Protein AF-A0A2E7MDM5-F1 (afdb_monomer)

Foldseek 3Di:
DDDDDPVVVVLVVVLVVVLVVQLVVQNDPVGSLVNLCVVVVVVDQSLVSLVVVLVVLVVQVVVCVVPVDDDDDDNVVSVSSNVNSNVVSVVSVVVVVVVCVVDPPPVPDDPPDDD

Radius of gyration: 17.39 Å; Cα contacts (8 Å, |Δi|>4): 75; chains: 1; bounding box: 38×51×46 Å

Nearest PDB structures (foldseek):
  9cpc-assembly1_3G  TM=5.219E-01  e=8.152E+00  Sus scrofa
  5zgh-assembly1_L  TM=3.049E-01  e=4.339E+00  Cyanidioschyzon merolae strain 10D

Solvent-accessible surface area (backbone atoms only — not comparable to full-atom values): 6694 Å² total; per-residue (Å²): 132,92,73,80,58,68,65,59,57,50,49,55,51,52,38,51,56,50,48,55,52,49,30,71,76,49,27,47,103,86,38,58,57,46,65,38,42,57,31,43,83,73,76,35,57,34,34,56,35,27,54,55,58,36,46,58,38,50,52,50,52,53,46,28,77,73,68,78,54,75,94,84,69,55,72,67,56,37,53,45,49,42,53,41,35,52,51,50,20,52,54,44,42,54,53,47,51,59,45,52,78,72,42,84,78,81,83,76,82,85,79,73,74,86,128

Secondary structure (DSSP, 8-state):
--PPPHHHHHHHHHHHHHHHHHHHHH--SS-TTHHHHTTGGGT--HHHHHHHHHHHHHHHHHHHHHHS--SSS-HHHHHHHHHHHHHHHHHHHHHHHHHHTTS--TTSSS-----

Mean predicted aligned error: 8.16 Å

pLDDT: mean 82.55, std 17.26, range [38.34, 97.19]

Sequence (115 aa):
MKTGSEEFHAELRKLGELHDKKQQDYGTDMDPFANVRASEDFGIPAWMGCLIRMNDKVQRLKTFCKTGELSNEGVEDSFRDLAVYAVIALCLFKENDKAVLRAPAVWENDHALGR

Structure (mmCIF, N/CA/C/O backbone):
data_AF-A0A2E7MDM5-F1
#
_entry.id   AF-A0A2E7MDM5-F1
#
loop_
_atom_site.group_PDB
_atom_site.id
_atom_site.type_symbol
_atom_site.label_atom_id
_atom_site.label_alt_id
_atom_site.label_comp_id
_atom_site.label_asym_id
_atom_site.label_entity_id
_atom_site.label_seq_id
_atom_site.pdbx_PDB_ins_code
_atom_site.Cartn_x
_atom_site.Cartn_y
_atom_site.Cartn_z
_atom_site.occupancy
_atom_site.B_iso_or_equiv
_atom_site.auth_seq_id
_atom_site.auth_comp_id
_atom_site.auth_asym_id
_atom_site.auth_atom_id
_atom_site.pdbx_PDB_model_num
ATOM 1 N N . MET A 1 1 ? -7.392 32.668 2.326 1.00 57.19 1 MET A N 1
ATOM 2 C CA . MET A 1 1 ? -7.029 31.497 1.497 1.00 57.19 1 MET A CA 1
ATOM 3 C C . MET A 1 1 ? -7.452 30.256 2.268 1.00 57.19 1 MET A C 1
ATOM 5 O O . MET A 1 1 ? -7.135 30.198 3.446 1.00 57.19 1 MET A O 1
ATOM 9 N N . LYS A 1 2 ? -8.229 29.333 1.688 1.00 61.56 2 LYS A N 1
ATOM 10 C CA . LYS A 1 2 ? -8.550 28.068 2.372 1.00 61.56 2 LYS A CA 1
ATOM 11 C C . LYS A 1 2 ? -7.351 27.135 2.199 1.00 61.56 2 LYS A C 1
ATOM 13 O O . LYS A 1 2 ? -7.062 26.743 1.074 1.00 61.56 2 LYS A O 1
ATOM 18 N N . THR A 1 3 ? -6.620 26.866 3.272 1.00 77.94 3 THR A N 1
ATOM 19 C CA . THR A 1 3 ? -5.531 25.880 3.300 1.00 77.94 3 THR A CA 1
ATOM 20 C C . THR A 1 3 ? -6.085 24.504 3.673 1.00 77.94 3 THR A C 1
ATOM 22 O O . THR A 1 3 ? -7.175 24.409 4.240 1.00 77.94 3 THR A O 1
ATOM 25 N N . GLY A 1 4 ? -5.371 23.437 3.303 1.00 80.38 4 GLY A N 1
ATOM 26 C CA . GLY A 1 4 ? -5.728 22.066 3.680 1.00 80.38 4 GLY A CA 1
ATOM 27 C C . GLY A 1 4 ? -5.634 21.825 5.192 1.00 80.38 4 GLY A C 1
ATOM 28 O O . GLY A 1 4 ? -5.110 22.660 5.928 1.00 80.38 4 GLY A O 1
ATOM 29 N N . SER A 1 5 ? -6.149 20.680 5.651 1.00 91.00 5 SER A N 1
ATOM 30 C CA . SER A 1 5 ? -6.063 20.267 7.059 1.00 91.00 5 SER A CA 1
ATOM 31 C C . SER A 1 5 ? -4.605 20.036 7.475 1.00 91.00 5 SER A C 1
ATOM 33 O O . SER A 1 5 ? -3.875 19.301 6.807 1.00 91.00 5 SER A O 1
ATOM 35 N N . GLU A 1 6 ? -4.186 20.627 8.597 1.00 92.19 6 GLU A N 1
ATOM 36 C CA . GLU A 1 6 ? -2.850 20.408 9.171 1.00 92.19 6 GLU A CA 1
ATOM 37 C C . GLU A 1 6 ? -2.607 18.934 9.504 1.00 92.19 6 GLU A C 1
ATOM 39 O O . GLU A 1 6 ? -1.523 18.411 9.244 1.00 92.19 6 GLU A O 1
ATOM 44 N N . GLU A 1 7 ? -3.635 18.251 10.007 1.00 91.12 7 GLU A N 1
ATOM 45 C CA . GLU A 1 7 ? -3.598 16.822 10.310 1.00 91.12 7 GLU A CA 1
ATOM 46 C C . GLU A 1 7 ? -3.397 15.991 9.042 1.00 91.12 7 GLU A C 1
ATOM 48 O O . GLU A 1 7 ? -2.546 15.106 9.012 1.00 91.12 7 GLU A O 1
ATOM 53 N N . PHE A 1 8 ? -4.087 16.333 7.950 1.00 93.06 8 PHE A N 1
ATOM 54 C CA . PHE A 1 8 ? -3.886 15.660 6.666 1.00 93.06 8 PHE A CA 1
ATOM 55 C C . PHE A 1 8 ? -2.439 15.806 6.180 1.00 93.06 8 PHE A C 1
ATOM 57 O O . PHE A 1 8 ? -1.810 14.833 5.768 1.00 93.06 8 PHE A O 1
ATOM 64 N N . HIS A 1 9 ? -1.871 17.010 6.271 1.00 93.06 9 HIS A N 1
ATOM 65 C CA . HIS A 1 9 ? -0.471 17.233 5.915 1.00 93.06 9 HIS A CA 1
ATOM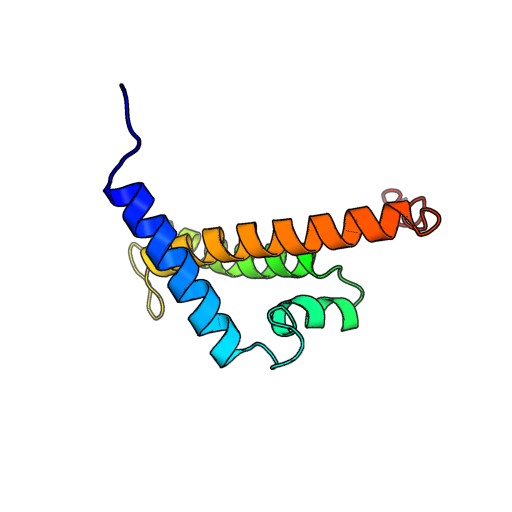 66 C C . HIS A 1 9 ? 0.506 16.516 6.858 1.00 93.06 9 HIS A C 1
ATOM 68 O O . HIS A 1 9 ? 1.582 16.112 6.417 1.00 93.06 9 HIS A O 1
ATOM 74 N N . ALA A 1 10 ? 0.156 16.348 8.135 1.00 93.31 10 ALA A N 1
ATOM 75 C CA . ALA A 1 10 ? 0.925 15.531 9.067 1.00 93.31 10 ALA A CA 1
ATOM 76 C C . ALA A 1 10 ? 0.893 14.050 8.678 1.00 93.31 10 ALA A C 1
ATOM 78 O O . ALA A 1 10 ? 1.945 13.415 8.663 1.00 93.31 10 ALA A O 1
ATOM 79 N N . GLU A 1 11 ? -0.265 13.521 8.283 1.00 95.50 11 GLU A N 1
ATOM 80 C CA . GLU A 1 11 ? -0.369 12.155 7.771 1.00 95.50 11 GLU A 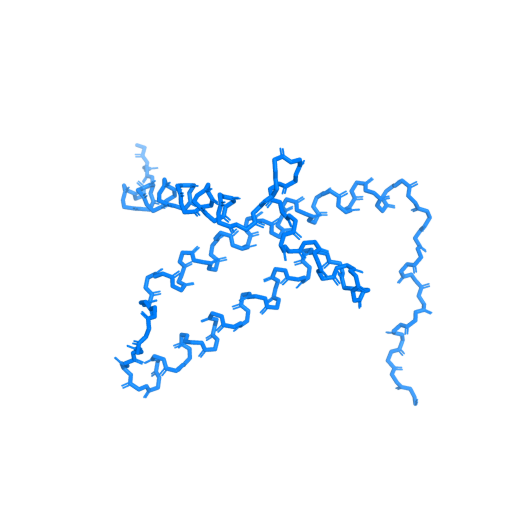CA 1
ATOM 81 C C . GLU A 1 11 ? 0.465 11.965 6.505 1.00 95.50 11 GLU A C 1
ATOM 83 O O . GLU A 1 11 ? 1.222 11.006 6.438 1.00 95.50 11 GLU A O 1
ATOM 88 N N . LEU A 1 12 ? 0.455 12.906 5.553 1.00 93.69 12 LEU A N 1
ATOM 89 C CA . LEU A 1 12 ? 1.319 12.813 4.366 1.00 93.69 12 LEU A CA 1
ATOM 90 C C . LEU A 1 12 ? 2.811 12.674 4.712 1.00 93.69 12 LEU A C 1
ATOM 92 O O . LEU A 1 12 ? 3.517 11.923 4.042 1.00 93.69 12 LEU A O 1
ATOM 96 N N . ARG A 1 13 ? 3.294 13.362 5.758 1.00 94.50 13 ARG A N 1
ATOM 97 C CA . ARG A 1 13 ? 4.681 13.204 6.233 1.00 94.50 13 ARG A CA 1
ATOM 98 C C . ARG A 1 13 ? 4.922 11.803 6.790 1.00 94.50 13 ARG A C 1
ATOM 100 O O . ARG A 1 13 ? 5.874 11.150 6.375 1.00 94.50 13 ARG A O 1
ATOM 107 N N . LYS A 1 14 ? 4.010 11.311 7.635 1.00 94.69 14 LYS A N 1
ATOM 108 C CA . LYS A 1 14 ? 4.069 9.943 8.176 1.00 94.69 14 LYS A CA 1
ATOM 109 C C . LYS A 1 14 ? 4.045 8.883 7.072 1.00 94.69 14 LYS A C 1
ATOM 111 O O . LYS A 1 14 ? 4.709 7.863 7.203 1.00 94.69 14 LYS A O 1
ATOM 116 N N . LEU A 1 15 ? 3.301 9.104 5.983 1.00 95.44 15 LEU A N 1
ATOM 117 C CA . LEU A 1 15 ? 3.280 8.186 4.839 1.00 95.44 15 LEU A CA 1
ATOM 118 C C . LEU A 1 15 ? 4.648 8.096 4.152 1.00 95.44 15 LEU A C 1
ATOM 120 O O . LEU A 1 15 ? 5.056 6.999 3.780 1.00 95.44 15 LEU A O 1
ATOM 124 N N . GLY A 1 16 ? 5.354 9.222 4.001 1.00 91.69 16 GLY A N 1
ATOM 125 C CA . GLY A 1 16 ? 6.718 9.241 3.464 1.00 91.69 16 GLY A CA 1
ATOM 126 C C . GLY A 1 16 ? 7.695 8.477 4.358 1.00 91.69 16 GLY A C 1
ATOM 127 O O . GLY A 1 16 ? 8.363 7.560 3.896 1.00 91.69 16 GLY A O 1
ATOM 128 N N . GLU A 1 17 ? 7.690 8.769 5.658 1.00 92.94 17 GLU A N 1
ATOM 129 C CA . GLU A 1 17 ? 8.529 8.068 6.643 1.00 92.94 17 GLU A CA 1
ATOM 130 C C . GLU A 1 17 ? 8.236 6.557 6.684 1.00 92.94 17 GLU A C 1
ATOM 132 O O . GLU A 1 17 ? 9.147 5.730 6.755 1.00 92.94 17 GLU A O 1
ATOM 137 N N . LEU A 1 18 ? 6.955 6.176 6.611 1.00 91.75 18 LEU A N 1
ATOM 138 C CA . LEU A 1 18 ? 6.539 4.776 6.557 1.00 91.75 18 LEU A CA 1
ATOM 139 C C . LEU A 1 18 ? 7.019 4.095 5.273 1.00 91.75 18 LEU A C 1
ATOM 141 O O . LEU A 1 18 ? 7.438 2.938 5.322 1.00 91.75 18 LEU A O 1
ATOM 145 N N . HIS A 1 19 ? 6.948 4.786 4.135 1.00 90.50 19 HIS A N 1
ATOM 146 C CA . HIS A 1 19 ? 7.479 4.277 2.878 1.00 90.50 19 HIS A CA 1
ATOM 147 C C . HIS A 1 19 ? 8.975 3.974 3.009 1.00 90.50 19 HIS A C 1
ATOM 149 O O . HIS A 1 19 ? 9.361 2.827 2.770 1.00 90.50 19 HIS A O 1
ATOM 155 N N . ASP A 1 20 ? 9.769 4.940 3.478 1.00 87.81 20 ASP A N 1
ATOM 156 C CA . ASP A 1 20 ? 11.219 4.808 3.663 1.00 87.81 20 ASP A CA 1
ATOM 157 C C . ASP A 1 20 ? 11.563 3.637 4.588 1.00 87.81 20 ASP A C 1
ATOM 159 O O . ASP A 1 20 ? 12.382 2.784 4.242 1.00 87.81 20 ASP A O 1
ATOM 163 N N . LYS A 1 21 ? 10.871 3.526 5.729 1.00 86.69 21 LYS A N 1
ATOM 164 C CA . LYS A 1 21 ? 11.038 2.402 6.659 1.00 86.69 21 LYS A CA 1
ATOM 165 C C . LYS A 1 21 ? 10.774 1.059 5.976 1.00 86.69 21 LYS A C 1
ATOM 167 O O . LYS A 1 21 ? 11.569 0.135 6.099 1.00 86.69 21 LYS A O 1
ATOM 172 N N . LYS A 1 22 ? 9.689 0.946 5.204 1.00 80.69 22 LYS A N 1
ATOM 173 C CA . LYS A 1 22 ? 9.391 -0.291 4.466 1.00 80.69 22 LYS A CA 1
ATOM 174 C C . LYS A 1 22 ? 10.426 -0.601 3.389 1.00 80.69 22 LYS A C 1
ATOM 176 O O . LYS A 1 22 ? 10.616 -1.774 3.083 1.00 80.69 22 LYS A O 1
ATOM 181 N N . GLN A 1 23 ? 11.069 0.411 2.804 1.00 80.38 23 GLN A N 1
ATOM 182 C CA . GLN A 1 23 ? 12.144 0.173 1.838 1.00 80.38 23 GLN A CA 1
ATOM 183 C C . GLN A 1 23 ? 13.406 -0.346 2.535 1.00 80.38 23 GLN A C 1
ATOM 185 O O . GLN A 1 23 ? 14.112 -1.158 1.955 1.00 80.38 23 GLN A O 1
ATOM 190 N N . GLN A 1 24 ? 13.667 0.045 3.783 1.00 74.75 24 GLN A N 1
ATOM 191 C CA . GLN A 1 24 ? 14.764 -0.532 4.570 1.00 74.75 24 GLN A CA 1
ATOM 192 C C . GLN A 1 24 ? 14.501 -1.998 4.935 1.00 74.75 24 GLN A C 1
ATOM 194 O O . GLN A 1 24 ? 15.420 -2.810 4.910 1.00 74.75 24 GLN A O 1
ATOM 199 N N . ASP A 1 25 ? 13.247 -2.341 5.245 1.00 72.75 25 ASP A N 1
ATOM 200 C CA . ASP A 1 25 ? 12.873 -3.704 5.641 1.00 72.75 25 ASP A CA 1
ATOM 201 C C . ASP A 1 25 ? 12.800 -4.680 4.448 1.00 72.75 25 ASP A C 1
ATOM 203 O O . ASP A 1 25 ? 13.065 -5.872 4.606 1.00 72.75 25 ASP A O 1
ATOM 207 N N . TYR A 1 26 ? 12.396 -4.200 3.263 1.00 68.12 26 TYR A N 1
ATOM 208 C CA . TYR A 1 26 ? 12.030 -5.060 2.124 1.00 68.12 26 TYR A CA 1
ATOM 209 C C . TYR A 1 26 ? 12.594 -4.632 0.763 1.00 68.12 26 TYR A C 1
ATOM 211 O O . TYR A 1 26 ? 12.434 -5.367 -0.214 1.00 68.12 26 TYR A O 1
ATOM 219 N N . GLY A 1 27 ? 13.170 -3.438 0.661 1.00 62.44 27 GLY A N 1
ATOM 220 C CA . GLY A 1 27 ? 13.817 -2.959 -0.553 1.00 62.44 27 GLY A CA 1
ATOM 221 C C . GLY A 1 27 ? 15.223 -3.533 -0.693 1.00 62.44 27 GLY A C 1
ATOM 222 O O . GLY A 1 27 ? 15.771 -4.159 0.213 1.00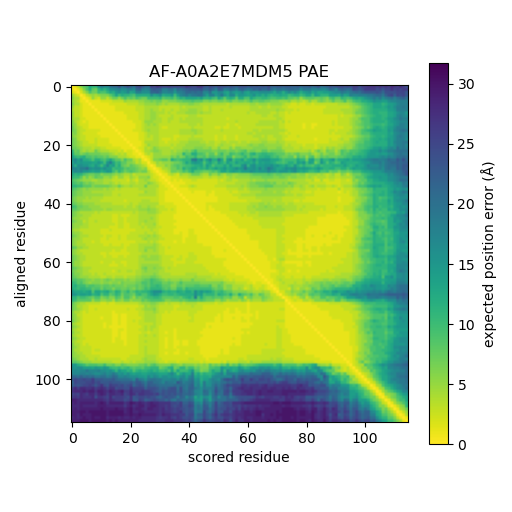 62.44 27 GLY A O 1
ATOM 223 N N . THR A 1 28 ? 15.815 -3.311 -1.858 1.00 71.19 28 THR A N 1
ATOM 224 C CA . THR A 1 28 ? 17.250 -3.524 -2.069 1.00 71.19 28 THR A CA 1
ATOM 225 C C . THR A 1 28 ? 17.909 -2.172 -2.306 1.00 71.19 28 THR A C 1
ATOM 227 O O . THR A 1 28 ? 17.237 -1.239 -2.745 1.00 71.19 28 THR A O 1
ATOM 230 N N . ASP A 1 29 ? 19.224 -2.069 -2.101 1.00 71.06 29 ASP A N 1
ATOM 231 C CA . ASP A 1 29 ? 19.978 -0.830 -2.371 1.00 71.06 29 ASP A CA 1
ATOM 232 C C . ASP A 1 29 ? 19.813 -0.320 -3.819 1.00 71.06 29 ASP A C 1
ATOM 234 O O . ASP A 1 29 ? 20.063 0.848 -4.109 1.00 71.06 29 ASP A O 1
ATOM 238 N N . MET A 1 30 ? 19.391 -1.200 -4.734 1.00 75.50 30 MET A N 1
ATOM 239 C CA . MET A 1 30 ? 19.244 -0.930 -6.165 1.00 75.50 30 MET A CA 1
ATOM 240 C C . MET A 1 30 ? 17.798 -0.667 -6.600 1.00 75.50 30 MET A C 1
ATOM 242 O O . MET A 1 30 ? 17.585 0.069 -7.563 1.00 75.50 30 MET A O 1
ATOM 246 N N . ASP A 1 31 ? 16.816 -1.268 -5.927 1.00 81.81 31 ASP A N 1
ATOM 247 C CA . ASP A 1 31 ? 15.395 -1.095 -6.232 1.00 81.81 31 ASP A CA 1
ATOM 248 C C . ASP A 1 31 ? 14.571 -1.015 -4.938 1.00 81.81 31 ASP A C 1
ATOM 250 O O . ASP A 1 31 ? 14.426 -2.034 -4.243 1.00 81.81 31 ASP A O 1
ATOM 254 N N . PRO A 1 32 ? 13.999 0.163 -4.618 1.00 84.00 32 PRO A N 1
ATOM 255 C CA . PRO A 1 32 ? 13.124 0.306 -3.462 1.00 84.00 32 PRO A CA 1
ATOM 256 C C . PRO A 1 32 ? 11.891 -0.611 -3.584 1.00 84.00 32 PRO A C 1
ATOM 258 O O . PRO A 1 32 ? 11.491 -1.251 -2.613 1.00 84.00 32 PRO A O 1
ATOM 261 N N . PHE A 1 33 ? 11.346 -0.804 -4.788 1.00 89.44 33 PHE A N 1
ATOM 262 C CA . PHE A 1 33 ? 10.102 -1.548 -5.009 1.00 89.44 33 PHE A CA 1
ATOM 263 C C . PHE A 1 33 ? 10.287 -3.057 -5.224 1.00 89.44 33 PHE A C 1
ATOM 265 O O . PHE A 1 33 ? 9.326 -3.731 -5.614 1.00 89.44 33 PHE A O 1
ATOM 272 N N . ALA A 1 34 ? 11.478 -3.606 -4.958 1.00 86.31 34 ALA A N 1
ATOM 273 C CA . ALA A 1 34 ? 11.823 -5.006 -5.230 1.00 86.31 34 ALA A CA 1
ATOM 274 C C . ALA A 1 34 ? 10.786 -6.005 -4.678 1.00 86.31 34 ALA A C 1
ATOM 276 O O . ALA A 1 34 ? 10.380 -6.947 -5.356 1.00 86.31 34 ALA A O 1
ATOM 277 N N . ASN A 1 35 ? 10.282 -5.760 -3.467 1.00 83.44 35 ASN A N 1
ATOM 278 C CA . ASN A 1 35 ? 9.277 -6.601 -2.817 1.00 83.44 35 ASN A CA 1
ATOM 279 C C . ASN A 1 35 ? 7.924 -6.654 -3.541 1.00 83.44 35 ASN A C 1
ATOM 281 O O . ASN A 1 35 ? 7.219 -7.659 -3.456 1.00 83.44 35 ASN A O 1
ATOM 285 N N . VAL A 1 36 ? 7.533 -5.580 -4.224 1.00 89.38 36 VAL A N 1
ATOM 286 C CA . VAL A 1 36 ? 6.310 -5.548 -5.029 1.00 89.38 36 VAL A CA 1
ATOM 287 C C . VAL A 1 36 ? 6.590 -6.097 -6.429 1.00 89.38 36 VAL A C 1
ATOM 289 O O . VAL A 1 36 ? 5.765 -6.842 -6.966 1.00 89.38 36 VAL A O 1
ATOM 292 N N . ARG A 1 37 ? 7.765 -5.802 -7.002 1.00 91.38 37 ARG A N 1
ATOM 293 C CA . ARG A 1 37 ? 8.187 -6.356 -8.297 1.00 91.38 37 ARG A CA 1
ATOM 294 C C . ARG A 1 37 ? 8.347 -7.864 -8.300 1.00 91.38 37 ARG A C 1
ATOM 296 O O . ARG A 1 37 ? 8.150 -8.459 -9.343 1.00 91.38 37 ARG A O 1
ATOM 303 N N . ALA A 1 38 ? 8.556 -8.496 -7.149 1.00 90.38 38 ALA A N 1
ATOM 304 C CA . ALA A 1 38 ? 8.520 -9.955 -7.029 1.00 90.38 38 ALA A CA 1
ATOM 305 C C . ALA A 1 38 ? 7.211 -10.593 -7.553 1.00 90.38 38 ALA A C 1
ATOM 307 O O . ALA A 1 38 ? 7.174 -11.782 -7.844 1.00 90.38 38 ALA A O 1
ATOM 308 N N . SER A 1 39 ? 6.117 -9.830 -7.695 1.00 91.12 39 SER A N 1
ATOM 309 C CA . SER A 1 39 ? 4.909 -10.321 -8.379 1.00 91.12 39 SER A CA 1
ATOM 310 C C . SER A 1 39 ? 5.106 -10.572 -9.885 1.00 91.12 39 SER A C 1
ATOM 312 O O . SER A 1 39 ? 4.415 -11.419 -10.453 1.00 91.12 39 SER A O 1
ATOM 314 N N . GLU A 1 40 ? 6.086 -9.921 -10.514 1.00 91.56 40 GLU A N 1
ATOM 315 C CA . GLU A 1 40 ? 6.433 -10.092 -11.930 1.00 91.56 40 GLU A CA 1
ATOM 316 C C . GLU A 1 40 ? 7.029 -11.478 -12.203 1.00 91.56 40 GLU A C 1
ATOM 318 O O . GLU A 1 40 ? 6.779 -12.037 -13.270 1.00 91.56 40 GLU A O 1
ATOM 323 N N . ASP A 1 41 ? 7.684 -12.095 -11.211 1.00 91.06 41 ASP A N 1
ATOM 324 C CA . ASP A 1 41 ? 8.140 -13.494 -11.277 1.00 91.06 41 ASP A CA 1
ATOM 325 C C . ASP A 1 41 ? 6.969 -14.477 -11.472 1.00 91.06 41 ASP A C 1
ATOM 327 O O . ASP A 1 41 ? 7.147 -15.586 -11.977 1.00 91.06 41 ASP A O 1
ATOM 331 N N . PHE A 1 42 ? 5.751 -14.061 -11.107 1.00 89.50 42 PHE A N 1
ATOM 332 C CA . PHE A 1 42 ? 4.504 -14.804 -11.304 1.00 89.50 42 PHE A CA 1
ATOM 333 C C . PHE A 1 42 ? 3.699 -14.319 -12.522 1.00 89.50 42 PHE A C 1
ATOM 335 O O . PHE A 1 42 ? 2.535 -14.690 -12.675 1.00 89.50 42 PHE A O 1
ATOM 342 N N . GLY A 1 43 ? 4.280 -13.476 -13.380 1.00 87.38 43 GLY A N 1
ATOM 343 C CA . GLY A 1 43 ? 3.601 -12.896 -14.543 1.00 87.38 43 GLY A CA 1
ATOM 344 C C . GLY A 1 43 ? 2.572 -11.816 -14.197 1.00 87.38 43 GLY A C 1
ATOM 345 O O . GLY A 1 43 ? 1.751 -11.458 -15.039 1.00 87.38 43 GLY A O 1
ATOM 346 N N . ILE A 1 44 ? 2.591 -11.293 -12.968 1.00 87.94 44 ILE A N 1
ATOM 347 C CA . ILE A 1 44 ? 1.687 -10.233 -12.517 1.00 87.94 44 ILE A CA 1
ATOM 348 C C . ILE A 1 44 ? 2.457 -8.908 -12.534 1.00 87.94 44 ILE A C 1
ATOM 350 O O . ILE A 1 44 ? 3.455 -8.788 -11.829 1.00 87.94 44 ILE A O 1
ATOM 354 N N . PRO A 1 45 ? 2.012 -7.881 -13.279 1.00 91.12 45 PRO A N 1
ATOM 355 C CA . PRO A 1 45 ? 2.682 -6.584 -13.276 1.00 91.12 45 PRO A CA 1
ATOM 356 C C . PRO A 1 45 ? 2.787 -5.990 -11.867 1.00 91.12 45 PRO A C 1
ATOM 358 O O . PRO A 1 45 ? 1.805 -5.996 -11.119 1.00 91.12 45 PRO A O 1
ATOM 361 N N . ALA A 1 46 ? 3.935 -5.403 -11.517 1.00 92.94 46 ALA A N 1
ATOM 362 C CA . ALA A 1 46 ? 4.209 -4.963 -10.146 1.00 92.94 46 ALA A CA 1
ATOM 363 C C . ALA A 1 46 ? 3.148 -4.009 -9.567 1.00 92.94 46 ALA A C 1
ATOM 365 O O . ALA A 1 46 ? 2.760 -4.125 -8.404 1.00 92.94 46 ALA A O 1
ATOM 366 N N . TRP A 1 47 ? 2.604 -3.093 -10.375 1.00 93.50 47 TRP A N 1
ATOM 367 C CA . TRP A 1 47 ? 1.534 -2.195 -9.923 1.00 93.50 47 TRP A CA 1
ATOM 368 C C . TRP A 1 47 ? 0.246 -2.951 -9.541 1.00 93.50 47 TRP A C 1
ATOM 370 O O . TRP A 1 47 ? -0.453 -2.534 -8.619 1.00 93.50 47 TRP A O 1
ATOM 380 N N . MET A 1 48 ? -0.057 -4.084 -10.191 1.00 92.69 48 MET A N 1
ATOM 381 C CA . MET A 1 48 ? -1.147 -4.978 -9.778 1.00 92.69 48 MET A CA 1
ATOM 382 C C . MET A 1 48 ? -0.777 -5.746 -8.507 1.00 92.69 48 MET A C 1
ATOM 384 O O . MET A 1 48 ? -1.635 -5.949 -7.648 1.00 92.69 48 MET A O 1
ATOM 388 N N . GLY A 1 49 ? 0.499 -6.102 -8.334 1.00 93.69 49 GLY A N 1
ATOM 389 C CA . GLY A 1 49 ? 1.034 -6.625 -7.075 1.00 93.69 49 GLY A CA 1
ATOM 390 C C . GLY A 1 49 ? 0.720 -5.716 -5.879 1.00 93.69 49 GLY A C 1
ATOM 391 O O . GLY A 1 49 ? 0.301 -6.204 -4.825 1.00 93.69 49 GLY A O 1
ATOM 392 N N . CYS A 1 50 ? 0.802 -4.388 -6.046 1.00 95.25 50 CYS A N 1
ATOM 393 C CA . CYS A 1 50 ? 0.333 -3.440 -5.026 1.00 95.25 50 CYS A CA 1
ATOM 394 C C . CYS A 1 50 ? -1.158 -3.605 -4.714 1.00 95.25 50 CYS A C 1
ATOM 396 O O . CYS A 1 50 ? -1.531 -3.593 -3.544 1.00 95.25 50 CYS A O 1
ATOM 398 N N . LEU A 1 51 ? -2.018 -3.775 -5.722 1.00 95.12 51 LEU A N 1
ATOM 399 C CA . LEU A 1 51 ? -3.465 -3.917 -5.512 1.00 95.12 51 LEU A CA 1
ATOM 400 C C . LEU A 1 51 ? -3.812 -5.182 -4.719 1.00 95.12 51 LEU A C 1
ATOM 402 O O . LEU A 1 51 ? -4.693 -5.149 -3.858 1.00 95.12 51 LEU A O 1
ATOM 406 N N . ILE A 1 52 ? -3.086 -6.275 -4.954 1.00 94.56 52 ILE A N 1
ATOM 407 C CA . ILE A 1 52 ? -3.223 -7.511 -4.173 1.00 94.56 52 ILE A CA 1
ATOM 408 C C . ILE A 1 52 ? -2.869 -7.240 -2.705 1.00 94.56 52 ILE A C 1
ATOM 410 O O . ILE A 1 52 ? -3.659 -7.542 -1.810 1.00 94.56 52 ILE A O 1
ATOM 414 N N . ARG A 1 53 ? -1.732 -6.580 -2.452 1.00 93.75 53 ARG A N 1
ATOM 415 C CA . ARG A 1 53 ? -1.293 -6.199 -1.096 1.00 93.75 53 ARG A CA 1
ATOM 416 C C . ARG A 1 53 ? -2.297 -5.270 -0.411 1.00 93.75 53 ARG A C 1
ATOM 418 O O . ARG A 1 53 ? -2.555 -5.412 0.781 1.00 93.75 53 ARG A O 1
ATOM 425 N N . MET A 1 54 ? -2.886 -4.335 -1.155 1.00 96.31 54 MET A N 1
ATOM 426 C CA . MET A 1 54 ? -3.941 -3.453 -0.656 1.00 96.31 54 MET A CA 1
ATOM 427 C C . MET A 1 54 ? -5.193 -4.240 -0.268 1.00 96.31 54 MET A C 1
ATOM 429 O O . MET A 1 54 ? -5.783 -3.959 0.775 1.00 96.31 54 MET A O 1
ATOM 433 N N . ASN A 1 55 ? -5.588 -5.248 -1.051 1.00 96.69 55 ASN A N 1
ATOM 434 C CA . ASN A 1 55 ? -6.733 -6.085 -0.708 1.00 96.69 55 ASN A CA 1
ATOM 435 C C . ASN A 1 55 ? -6.542 -6.770 0.654 1.00 96.69 55 ASN A C 1
ATOM 437 O O . ASN A 1 55 ? -7.482 -6.746 1.444 1.00 96.69 55 ASN A O 1
ATOM 441 N N . ASP A 1 56 ? -5.346 -7.267 0.989 1.00 94.25 56 ASP A N 1
ATOM 442 C CA . ASP A 1 56 ? -5.066 -7.836 2.321 1.00 94.25 56 ASP A CA 1
ATOM 443 C C . ASP A 1 56 ? -5.426 -6.849 3.451 1.00 94.25 56 ASP A C 1
ATOM 445 O O . ASP A 1 56 ? -6.060 -7.210 4.448 1.00 94.25 56 ASP A O 1
ATOM 449 N N . LYS A 1 57 ? -5.077 -5.567 3.275 1.00 94.62 57 LYS A N 1
ATOM 450 C CA . LYS A 1 57 ? -5.353 -4.495 4.247 1.00 94.62 57 LYS A CA 1
ATOM 451 C C . LYS A 1 57 ? -6.834 -4.127 4.291 1.00 94.62 57 LYS A C 1
ATOM 453 O O . LYS A 1 57 ? -7.386 -3.943 5.375 1.00 94.62 57 LYS A O 1
ATOM 458 N N . VAL A 1 58 ? -7.514 -4.106 3.143 1.00 96.56 58 VAL A N 1
ATOM 459 C CA . VAL A 1 58 ? -8.975 -3.931 3.084 1.00 96.56 58 VAL A CA 1
ATOM 460 C C . VAL A 1 58 ? -9.696 -5.081 3.788 1.00 96.56 58 VAL A C 1
ATOM 462 O O . VAL A 1 58 ? -10.657 -4.831 4.513 1.00 96.56 58 VAL A O 1
ATOM 465 N N . GLN A 1 59 ? -9.257 -6.332 3.622 1.00 95.06 59 GLN A N 1
ATOM 466 C CA . GLN A 1 59 ? -9.858 -7.466 4.335 1.00 95.06 59 GLN A CA 1
ATOM 467 C C . GLN A 1 59 ? -9.694 -7.321 5.847 1.00 95.06 59 GLN A C 1
ATOM 469 O O . GLN A 1 59 ? -10.642 -7.575 6.588 1.00 95.06 59 GLN A O 1
ATOM 474 N N . ARG A 1 60 ? -8.546 -6.819 6.310 1.00 93.12 60 ARG A N 1
ATOM 475 C CA . ARG A 1 60 ? -8.361 -6.505 7.728 1.00 93.12 60 ARG A CA 1
ATOM 476 C C . ARG A 1 60 ? -9.334 -5.429 8.216 1.00 93.12 60 ARG A C 1
ATOM 478 O O . ARG A 1 60 ? -9.985 -5.626 9.238 1.00 93.12 60 ARG A O 1
ATOM 485 N N . LEU A 1 61 ? -9.484 -4.329 7.480 1.00 95.75 61 LEU A N 1
ATOM 486 C CA . LEU A 1 61 ? -10.452 -3.281 7.826 1.00 95.75 61 LEU A CA 1
ATOM 487 C C . LEU A 1 61 ? -11.893 -3.808 7.824 1.00 95.75 61 LEU A C 1
ATOM 489 O O . LEU A 1 61 ? -12.669 -3.459 8.706 1.00 95.75 61 LEU A O 1
ATOM 493 N N . LYS A 1 62 ? -12.247 -4.709 6.898 1.00 95.38 62 LYS A N 1
ATOM 494 C CA . LYS A 1 62 ? -13.552 -5.391 6.909 1.00 95.38 62 LYS A CA 1
ATOM 495 C C . LYS A 1 62 ? -13.763 -6.205 8.182 1.00 95.38 62 LYS A C 1
ATOM 497 O O . LYS A 1 62 ? -14.877 -6.205 8.699 1.00 95.38 62 LYS A O 1
ATOM 502 N N . THR A 1 63 ? -12.734 -6.895 8.678 1.00 93.75 63 THR A N 1
ATOM 503 C CA . THR A 1 63 ? -12.801 -7.590 9.971 1.00 93.75 63 THR A CA 1
ATOM 504 C C . THR A 1 63 ? -13.073 -6.596 11.089 1.00 93.75 63 THR A C 1
ATOM 506 O O . THR A 1 63 ? -14.057 -6.770 11.799 1.00 93.75 63 THR A O 1
ATOM 509 N N . PHE A 1 64 ? -12.309 -5.503 11.167 1.00 95.25 64 PHE A N 1
ATOM 510 C CA . PHE A 1 64 ? -12.531 -4.458 12.169 1.00 95.25 64 PHE A CA 1
ATOM 511 C C . PHE A 1 64 ? -13.953 -3.885 12.119 1.00 95.25 64 PHE A C 1
ATOM 513 O O . PHE A 1 64 ? -14.604 -3.772 13.150 1.00 95.25 64 PHE A O 1
ATOM 520 N N . CYS A 1 65 ? -14.492 -3.593 10.933 1.00 95.25 65 CYS A N 1
ATOM 521 C CA . CYS A 1 65 ? -15.869 -3.108 10.801 1.00 95.25 65 CYS A CA 1
ATOM 522 C C . CYS A 1 65 ? -16.920 -4.105 11.316 1.00 95.25 65 CYS A C 1
ATOM 524 O O . CYS A 1 65 ? -18.017 -3.691 11.681 1.00 95.25 65 CYS A O 1
ATOM 526 N N . LYS A 1 66 ? -16.619 -5.409 11.311 1.00 94.94 66 LYS A N 1
ATOM 527 C CA . LYS A 1 66 ? -17.527 -6.461 11.788 1.00 94.94 66 LYS A CA 1
ATOM 528 C C . LYS A 1 66 ? -17.378 -6.742 13.279 1.00 94.94 66 LYS A C 1
ATOM 530 O O . LYS A 1 66 ? -18.376 -7.036 13.926 1.00 94.94 66 LYS A O 1
ATOM 535 N N . THR A 1 67 ? -16.153 -6.722 13.796 1.00 94.25 67 THR A N 1
ATOM 536 C CA . THR A 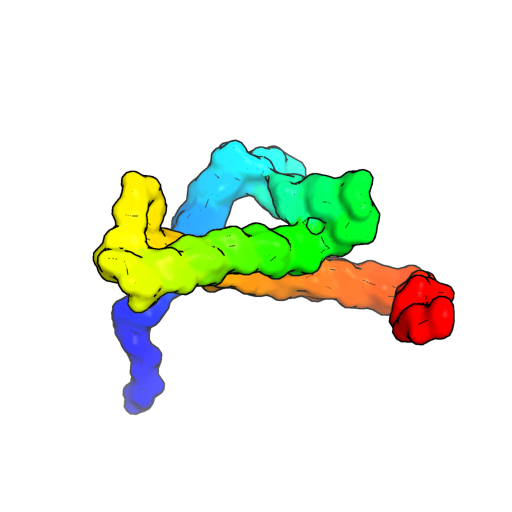1 67 ? -15.831 -7.199 15.151 1.00 94.25 67 THR A CA 1
ATOM 537 C C . THR A 1 67 ? -15.510 -6.075 16.130 1.00 94.25 67 THR A C 1
ATOM 539 O O . THR A 1 67 ? -15.588 -6.292 17.330 1.00 94.25 67 THR A O 1
ATOM 542 N N . GLY A 1 68 ? -15.138 -4.891 15.639 1.00 93.19 68 GLY A N 1
ATOM 543 C CA . GLY A 1 68 ? -14.601 -3.792 16.445 1.00 93.19 68 GLY A CA 1
ATOM 544 C C . GLY A 1 68 ? -13.159 -4.005 16.919 1.00 93.19 68 GLY A C 1
ATOM 545 O O . GLY A 1 68 ? -12.637 -3.167 17.647 1.00 93.19 68 GLY A O 1
ATOM 546 N N . GLU A 1 69 ? -12.500 -5.095 16.513 1.00 88.69 69 GLU A N 1
ATOM 547 C CA . GLU A 1 69 ? -11.209 -5.519 17.068 1.00 88.69 69 GLU A CA 1
ATOM 548 C C . GLU A 1 69 ? -10.215 -5.952 15.982 1.00 88.69 69 GLU A C 1
ATOM 550 O O . GLU A 1 69 ? -10.596 -6.532 14.961 1.00 88.69 69 GLU A O 1
ATOM 555 N N . LEU A 1 70 ? -8.923 -5.704 16.229 1.00 89.12 70 LEU A N 1
ATOM 556 C CA . LEU A 1 70 ? -7.785 -6.202 15.450 1.00 89.12 70 LEU A CA 1
ATOM 557 C C . LEU A 1 70 ? -6.714 -6.740 16.403 1.00 89.12 70 LEU A C 1
ATOM 559 O O . LEU A 1 70 ? -6.437 -6.126 17.427 1.00 89.12 70 LEU A O 1
ATOM 563 N N . SER A 1 71 ? -6.097 -7.871 16.059 1.00 78.06 71 SER A N 1
ATOM 564 C CA . SER A 1 71 ? -5.147 -8.559 16.943 1.00 78.06 71 SER A CA 1
ATOM 565 C C . SER A 1 71 ? -3.683 -8.137 16.765 1.00 78.06 71 SER A C 1
ATOM 567 O O . SER A 1 71 ? -2.890 -8.349 17.675 1.00 78.06 71 SER A O 1
ATOM 569 N N . ASN A 1 72 ? -3.309 -7.580 15.603 1.00 74.50 72 ASN A N 1
ATOM 570 C CA . ASN A 1 72 ? -1.900 -7.389 15.225 1.00 74.50 72 ASN A CA 1
ATOM 571 C C . ASN A 1 72 ? -1.566 -5.929 14.866 1.00 74.50 72 ASN A C 1
ATOM 573 O O . ASN A 1 72 ? -0.877 -5.250 15.613 1.00 74.50 72 ASN A O 1
ATOM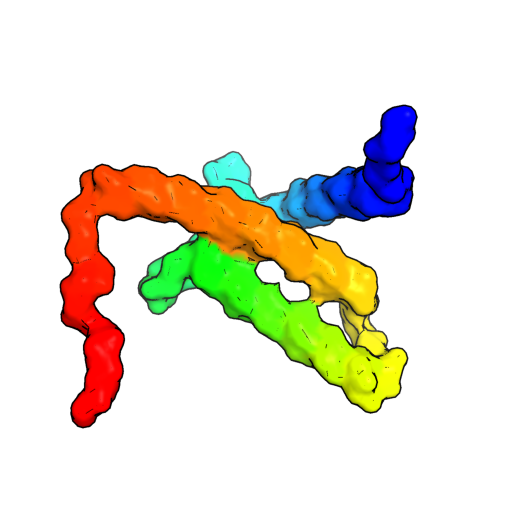 577 N N . GLU A 1 73 ? -2.033 -5.457 13.705 1.00 80.44 73 GLU A N 1
ATOM 578 C CA . GLU A 1 73 ? -1.805 -4.093 13.197 1.00 80.44 73 GLU A CA 1
ATOM 579 C C . GLU A 1 73 ? -3.073 -3.255 13.377 1.00 80.44 73 GLU A C 1
ATOM 581 O O . GLU A 1 73 ? -4.184 -3.774 13.212 1.00 80.44 73 GLU A O 1
ATOM 586 N N . GLY A 1 74 ? -2.910 -1.967 13.681 1.00 90.62 74 GLY A N 1
ATOM 587 C CA . GLY A 1 74 ? -4.017 -1.056 13.933 1.00 90.62 74 GLY A CA 1
ATOM 588 C C . GLY A 1 74 ? -4.813 -0.684 12.678 1.00 90.62 74 GLY A C 1
ATOM 589 O O . GLY A 1 74 ? -4.419 -0.918 11.528 1.00 90.62 74 GLY A O 1
ATOM 590 N N . VAL A 1 75 ? -5.963 -0.050 12.910 1.00 94.19 75 VAL A N 1
ATOM 591 C CA . VAL A 1 75 ? -6.814 0.510 11.848 1.00 94.19 75 VAL A CA 1
ATOM 592 C C . VAL A 1 75 ? -6.077 1.615 11.093 1.00 94.19 75 VAL A C 1
ATOM 594 O O . VAL A 1 75 ? -6.065 1.611 9.863 1.00 94.19 75 VAL A O 1
ATOM 597 N N . GLU A 1 76 ? -5.412 2.522 11.815 1.00 94.38 76 GLU A N 1
ATOM 598 C CA . GLU A 1 76 ? -4.627 3.599 11.204 1.00 94.38 76 GLU A CA 1
ATOM 599 C C . GLU A 1 76 ? -3.476 3.061 10.348 1.00 94.38 76 GLU A C 1
ATOM 601 O O . GLU A 1 76 ? -3.287 3.533 9.230 1.00 94.38 76 GLU A O 1
ATOM 606 N N . ASP A 1 77 ? -2.754 2.040 10.821 1.00 93.06 77 ASP A N 1
ATOM 607 C CA . ASP A 1 77 ? -1.674 1.404 10.054 1.00 93.06 77 ASP A CA 1
ATOM 608 C C . ASP A 1 77 ? -2.201 0.826 8.742 1.00 93.06 77 ASP A C 1
ATOM 610 O O . ASP A 1 77 ? -1.581 0.967 7.692 1.00 93.06 77 ASP A O 1
ATOM 614 N N . SER A 1 78 ? -3.396 0.233 8.780 1.00 94.94 78 SER A N 1
ATOM 615 C CA . SER A 1 78 ? -4.037 -0.319 7.588 1.00 94.94 78 SER A CA 1
ATOM 616 C C . SER A 1 78 ? -4.417 0.780 6.587 1.00 94.94 78 SER A C 1
ATOM 618 O O . SER A 1 78 ? -4.230 0.593 5.387 1.00 94.94 78 SER A O 1
ATOM 620 N N . PHE A 1 79 ? -4.892 1.943 7.047 1.00 96.75 79 PHE A N 1
ATOM 621 C CA . PHE A 1 79 ? -5.142 3.093 6.169 1.00 96.75 79 PHE A CA 1
ATOM 622 C C . PHE A 1 79 ? -3.855 3.697 5.601 1.00 96.75 79 PHE A C 1
ATOM 624 O O . PHE A 1 79 ? -3.802 4.009 4.409 1.00 96.75 79 PHE A O 1
ATOM 631 N N . ARG A 1 80 ? -2.808 3.828 6.420 1.00 96.31 80 ARG A N 1
ATOM 632 C CA . ARG A 1 80 ? -1.502 4.334 5.977 1.00 96.31 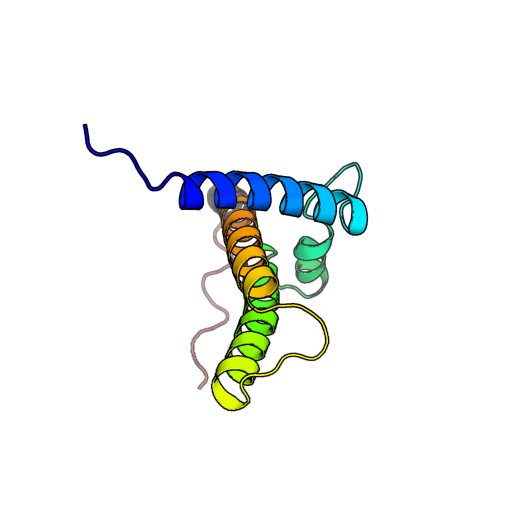80 ARG A CA 1
ATOM 633 C C . ARG A 1 80 ? -0.869 3.397 4.951 1.00 96.31 80 ARG A C 1
ATOM 635 O O . ARG A 1 80 ? -0.416 3.859 3.908 1.00 96.31 80 ARG A O 1
ATOM 642 N N . ASP A 1 81 ? -0.937 2.088 5.177 1.00 94.12 81 ASP A N 1
ATOM 643 C CA . ASP A 1 81 ? -0.495 1.069 4.223 1.00 94.12 81 ASP A CA 1
ATOM 644 C C . ASP A 1 81 ? -1.223 1.174 2.885 1.00 94.12 81 ASP A C 1
ATOM 646 O O . ASP A 1 81 ? -0.584 1.114 1.836 1.00 94.12 81 ASP A O 1
ATOM 650 N N . LEU A 1 82 ? -2.549 1.346 2.908 1.00 96.75 82 LEU A N 1
ATOM 651 C CA . LEU A 1 82 ? -3.338 1.536 1.690 1.00 96.75 82 LEU A CA 1
ATOM 652 C C . LEU A 1 82 ? -2.879 2.769 0.911 1.00 96.75 82 LEU A C 1
ATOM 654 O O . LEU A 1 82 ? -2.716 2.690 -0.306 1.00 96.75 82 LEU A O 1
ATOM 658 N N . ALA A 1 83 ? -2.641 3.886 1.598 1.00 97.19 83 ALA A N 1
ATOM 659 C CA . ALA A 1 83 ? -2.169 5.110 0.963 1.00 97.19 83 ALA A CA 1
ATOM 660 C C . ALA A 1 83 ? -0.755 4.946 0.378 1.00 97.19 83 ALA A C 1
ATOM 662 O O . ALA A 1 83 ? -0.531 5.311 -0.775 1.00 97.19 83 ALA A O 1
ATOM 663 N N . VAL A 1 84 ? 0.177 4.339 1.122 1.00 95.81 84 VAL A N 1
ATOM 664 C CA . VAL A 1 84 ? 1.542 4.065 0.637 1.00 95.81 84 VAL A CA 1
ATOM 665 C C . VAL A 1 84 ? 1.513 3.143 -0.581 1.00 95.81 84 VAL A C 1
ATOM 667 O O . VAL A 1 84 ? 2.102 3.478 -1.607 1.00 95.81 84 VAL A O 1
ATOM 670 N N . TYR A 1 85 ? 0.791 2.019 -0.527 1.00 95.69 85 TYR A N 1
ATOM 671 C CA . TYR A 1 85 ? 0.706 1.107 -1.671 1.00 95.69 85 TYR A CA 1
ATOM 672 C C . TYR A 1 85 ? 0.030 1.742 -2.886 1.00 95.69 85 TYR A C 1
ATOM 674 O O . TYR A 1 85 ? 0.454 1.466 -4.003 1.00 95.69 85 TYR A O 1
ATOM 682 N N . ALA A 1 86 ? -0.961 2.618 -2.700 1.00 96.81 86 ALA A N 1
ATOM 683 C CA . ALA A 1 86 ? -1.564 3.354 -3.810 1.00 96.81 86 ALA A CA 1
ATOM 684 C C . ALA A 1 86 ? -0.554 4.289 -4.500 1.00 96.81 86 ALA A C 1
ATOM 686 O O . ALA A 1 86 ? -0.533 4.379 -5.729 1.00 96.81 86 ALA A O 1
ATOM 687 N N . VAL A 1 87 ? 0.315 4.956 -3.731 1.00 95.94 87 VAL A N 1
ATOM 688 C CA . VAL A 1 87 ? 1.382 5.808 -4.282 1.00 95.94 87 VAL A CA 1
ATOM 689 C C . VAL A 1 87 ? 2.445 4.970 -4.998 1.00 95.94 87 VAL A C 1
ATOM 691 O O . VAL A 1 87 ? 2.826 5.316 -6.115 1.00 95.94 87 VAL A O 1
ATOM 694 N N . ILE A 1 88 ? 2.872 3.842 -4.419 1.00 94.25 88 ILE A N 1
ATOM 695 C CA . ILE A 1 88 ? 3.817 2.915 -5.068 1.00 94.25 88 ILE A CA 1
ATOM 696 C C . ILE A 1 88 ? 3.227 2.381 -6.380 1.00 94.25 88 ILE A C 1
ATOM 698 O O . ILE A 1 88 ? 3.891 2.425 -7.416 1.00 94.25 88 ILE A O 1
ATOM 702 N N . ALA A 1 89 ? 1.960 1.951 -6.368 1.00 94.88 89 ALA A N 1
ATOM 703 C CA . ALA A 1 89 ? 1.258 1.478 -7.558 1.00 94.88 89 AL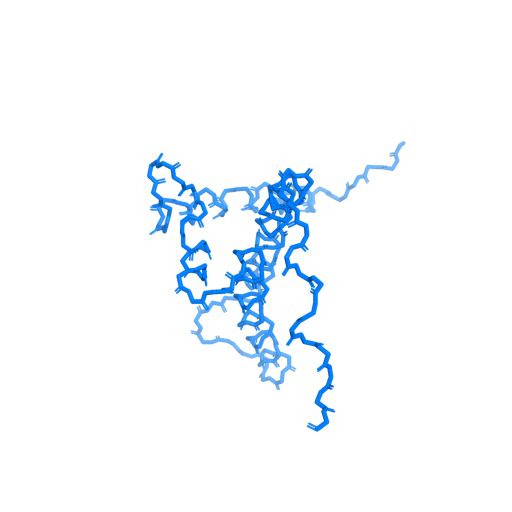A A CA 1
ATOM 704 C C . ALA A 1 89 ? 1.247 2.541 -8.659 1.00 94.88 89 ALA A C 1
ATOM 706 O O . ALA A 1 89 ? 1.490 2.222 -9.818 1.00 94.88 89 ALA A O 1
ATOM 707 N N . LEU A 1 90 ? 1.014 3.810 -8.307 1.00 94.62 90 LEU A N 1
ATOM 708 C CA . LEU A 1 90 ? 1.047 4.920 -9.256 1.00 94.62 90 LEU A CA 1
ATOM 709 C C . LEU A 1 90 ? 2.442 5.124 -9.866 1.00 94.62 90 LEU A C 1
ATOM 711 O O . LEU A 1 90 ? 2.539 5.391 -11.065 1.00 94.62 90 LEU A O 1
ATOM 715 N N . CYS A 1 91 ? 3.511 5.016 -9.074 1.00 93.56 91 CYS A N 1
ATOM 716 C CA . CYS A 1 91 ? 4.887 5.097 -9.573 1.00 93.56 91 CYS A CA 1
ATOM 717 C C . CYS A 1 91 ? 5.177 3.968 -10.572 1.00 93.56 91 CYS A C 1
ATOM 719 O O . CYS A 1 91 ? 5.532 4.245 -11.719 1.00 93.56 91 CYS A O 1
ATOM 721 N N . LEU A 1 92 ? 4.909 2.721 -10.179 1.00 92.75 92 LEU A N 1
ATOM 722 C CA . LEU A 1 92 ? 5.112 1.532 -11.011 1.00 92.75 92 LEU A CA 1
ATOM 723 C C . LEU A 1 92 ? 4.238 1.543 -12.272 1.00 92.75 92 LEU A C 1
ATOM 725 O O . LEU A 1 92 ? 4.693 1.180 -13.353 1.00 92.75 92 LEU A O 1
ATOM 729 N N . PHE A 1 93 ? 2.992 2.007 -12.167 1.00 91.31 93 PHE A N 1
ATOM 730 C CA . PHE A 1 93 ? 2.097 2.145 -13.312 1.00 91.31 93 PHE A CA 1
ATOM 731 C C . PHE A 1 93 ? 2.636 3.165 -14.320 1.00 91.31 93 PHE A C 1
ATOM 733 O O . PHE A 1 93 ? 2.637 2.897 -15.517 1.00 91.31 93 PHE A O 1
ATOM 740 N N . LYS A 1 94 ? 3.150 4.313 -13.856 1.00 89.12 94 LYS 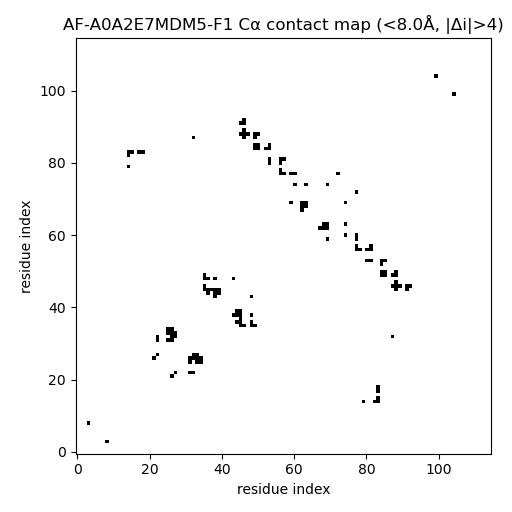A N 1
ATOM 741 C CA . LYS A 1 94 ? 3.771 5.326 -14.728 1.00 89.12 94 LYS A CA 1
ATOM 742 C C . LYS A 1 94 ? 5.049 4.825 -15.398 1.00 89.12 94 LYS A C 1
ATOM 744 O O . LYS A 1 94 ? 5.344 5.239 -16.517 1.00 89.12 94 LYS A O 1
ATOM 749 N N . GLU A 1 95 ? 5.831 3.990 -14.725 1.00 88.69 95 GLU A N 1
ATOM 750 C CA . GLU A 1 95 ? 6.995 3.332 -15.326 1.00 88.69 95 GLU A CA 1
ATOM 751 C C . GLU A 1 95 ? 6.570 2.338 -16.407 1.00 88.69 95 GLU A C 1
ATOM 753 O O . GLU A 1 95 ? 7.101 2.378 -17.518 1.00 88.69 95 GLU A O 1
ATOM 758 N N . ASN A 1 96 ? 5.566 1.511 -16.106 1.00 78.94 96 ASN A N 1
ATOM 759 C CA . ASN A 1 96 ? 5.005 0.546 -17.041 1.00 78.94 96 ASN A CA 1
ATOM 760 C C . ASN A 1 96 ? 4.384 1.229 -18.264 1.00 78.94 96 ASN A C 1
ATOM 762 O O . ASN A 1 96 ? 4.672 0.826 -19.378 1.00 78.94 96 ASN A O 1
ATOM 766 N N . ASP A 1 97 ? 3.589 2.286 -18.098 1.00 72.75 97 ASP A N 1
ATOM 767 C CA . ASP A 1 97 ? 2.975 3.021 -19.214 1.00 72.75 97 ASP A CA 1
ATOM 768 C C . ASP A 1 97 ? 4.035 3.617 -20.157 1.00 72.75 97 ASP A C 1
ATOM 770 O O . ASP A 1 97 ? 3.958 3.483 -21.377 1.00 72.75 97 ASP A O 1
ATOM 774 N N . LYS A 1 98 ? 5.128 4.162 -19.606 1.00 65.56 98 LYS A N 1
ATOM 775 C CA . LYS A 1 98 ? 6.286 4.593 -20.408 1.00 65.56 98 LYS A CA 1
ATOM 776 C C . LYS A 1 98 ? 6.978 3.434 -21.132 1.00 65.56 98 LYS A C 1
ATOM 778 O O . LYS A 1 98 ? 7.569 3.666 -22.186 1.00 65.56 98 LYS A O 1
ATOM 783 N N . ALA A 1 99 ? 6.944 2.224 -20.576 1.00 58.88 99 ALA A N 1
ATOM 784 C CA . ALA A 1 99 ? 7.464 1.021 -21.218 1.00 58.88 99 ALA A CA 1
ATOM 785 C C . ALA A 1 99 ? 6.503 0.479 -22.294 1.00 58.88 99 ALA A C 1
ATOM 787 O O . ALA A 1 99 ? 6.962 0.109 -23.370 1.00 58.88 99 ALA A O 1
ATOM 788 N N . VAL A 1 100 ? 5.186 0.522 -22.067 1.00 53.44 100 VAL A N 1
ATOM 789 C CA . VAL A 1 100 ? 4.136 0.152 -23.035 1.00 53.44 100 VAL A CA 1
ATOM 790 C C . VAL A 1 100 ? 4.102 1.127 -24.214 1.00 53.44 100 VAL A C 1
ATOM 792 O O . VAL A 1 100 ? 3.909 0.705 -25.343 1.00 53.44 100 VAL A O 1
ATOM 795 N N . LEU A 1 101 ? 4.406 2.413 -24.015 1.00 47.12 101 LEU A N 1
ATOM 796 C CA . LEU A 1 101 ? 4.621 3.361 -25.120 1.00 47.12 101 LEU A CA 1
ATOM 797 C C . LEU A 1 101 ? 5.894 3.068 -25.943 1.00 47.12 101 LEU A C 1
ATOM 799 O O . LEU A 1 101 ? 6.081 3.650 -27.011 1.00 47.12 101 LEU A O 1
ATOM 803 N N . ARG A 1 102 ? 6.790 2.201 -25.452 1.00 47.56 102 ARG A N 1
ATOM 804 C CA . ARG A 1 102 ? 8.061 1.828 -26.101 1.00 47.56 102 ARG A CA 1
ATOM 805 C C . ARG A 1 102 ? 8.090 0.390 -26.629 1.00 47.56 102 ARG A C 1
ATOM 807 O O . ARG A 1 102 ? 8.969 0.080 -27.428 1.00 47.56 102 ARG A O 1
ATOM 814 N N . ALA A 1 103 ? 7.159 -0.466 -26.220 1.00 42.28 103 ALA A N 1
ATOM 815 C CA . ALA A 1 103 ? 7.008 -1.837 -26.696 1.00 42.28 103 ALA A CA 1
ATOM 816 C C . ALA A 1 103 ? 5.705 -1.963 -27.506 1.00 42.28 103 ALA A C 1
ATOM 818 O O . ALA A 1 103 ? 4.709 -1.346 -27.137 1.00 42.28 103 ALA A O 1
ATOM 819 N N . PRO A 1 104 ? 5.658 -2.744 -28.600 1.00 38.34 104 PRO A N 1
ATOM 820 C CA . PRO A 1 104 ? 4.396 -2.985 -29.287 1.00 38.34 104 PRO A CA 1
ATOM 821 C C . PRO A 1 104 ? 3.422 -3.654 -28.312 1.00 38.34 104 PRO A C 1
ATOM 823 O O . PRO A 1 104 ? 3.812 -4.557 -27.575 1.00 38.34 104 PRO A O 1
ATOM 826 N N . ALA A 1 105 ? 2.178 -3.175 -28.277 1.00 49.53 105 ALA A N 1
ATOM 827 C CA . ALA A 1 105 ? 1.138 -3.630 -27.364 1.00 49.53 105 ALA A CA 1
ATOM 828 C C . ALA A 1 105 ? 0.916 -5.149 -27.480 1.00 49.53 105 ALA A C 1
ATOM 830 O O . ALA A 1 105 ? 0.220 -5.615 -28.374 1.00 49.53 105 ALA A O 1
ATOM 831 N N . VAL A 1 106 ? 1.492 -5.928 -26.561 1.00 49.09 106 VAL A N 1
ATOM 832 C CA . VAL A 1 106 ? 1.239 -7.379 -26.453 1.00 49.09 106 VAL A CA 1
ATOM 833 C C . VAL A 1 106 ? 0.105 -7.691 -25.465 1.00 49.09 106 VAL A C 1
ATOM 835 O O . VAL A 1 106 ? -0.097 -8.839 -25.094 1.00 49.09 106 VAL A O 1
ATOM 838 N N . TRP A 1 107 ? -0.654 -6.677 -25.029 1.00 50.72 107 TRP A N 1
ATOM 839 C CA . TRP A 1 107 ? -1.832 -6.859 -24.167 1.00 50.72 107 TRP A CA 1
ATOM 840 C C . TRP A 1 107 ? -3.164 -6.869 -24.941 1.00 50.72 107 TRP A C 1
ATOM 842 O O . TRP A 1 107 ? -4.242 -6.950 -24.355 1.00 50.72 107 TRP A O 1
ATOM 852 N N . GLU A 1 108 ? -3.120 -6.820 -26.271 1.00 47.81 108 GLU A N 1
ATOM 853 C CA . GLU A 1 108 ? -4.283 -7.130 -27.101 1.00 47.81 108 GLU A CA 1
ATOM 854 C C . GLU A 1 108 ? -4.288 -8.639 -27.406 1.00 47.81 108 GLU A C 1
ATOM 856 O O . GLU A 1 108 ? -3.486 -9.103 -28.211 1.00 47.81 108 GLU A O 1
ATOM 861 N N . ASN A 1 109 ? -5.231 -9.372 -26.790 1.00 44.44 109 ASN A N 1
ATOM 862 C CA . ASN A 1 109 ? -5.725 -10.718 -27.164 1.00 44.44 109 ASN A CA 1
ATOM 863 C C . ASN A 1 109 ? -5.318 -11.966 -26.348 1.00 44.44 109 ASN A C 1
ATOM 865 O O . ASN A 1 109 ? -5.064 -12.991 -26.966 1.00 44.44 109 ASN A O 1
ATOM 869 N N . ASP A 1 110 ? -5.402 -11.985 -25.010 1.00 47.97 110 ASP A N 1
ATOM 870 C CA . ASP A 1 110 ? -5.526 -13.307 -24.334 1.00 47.97 110 ASP A CA 1
ATOM 871 C C . ASP A 1 110 ? -6.497 -13.400 -23.144 1.00 47.97 110 ASP A C 1
ATOM 873 O O . ASP A 1 110 ? -6.696 -14.459 -22.551 1.00 47.97 110 ASP A O 1
ATOM 877 N N . HIS A 1 111 ? -7.220 -12.319 -22.847 1.00 46.44 111 HIS A N 1
ATOM 878 C CA . HIS A 1 111 ? -8.352 -12.355 -21.916 1.00 46.44 111 HIS A CA 1
ATOM 879 C C . HIS A 1 111 ? -9.613 -11.786 -22.565 1.00 46.44 111 HIS A C 1
ATOM 881 O O . HIS A 1 111 ? -10.339 -10.974 -21.992 1.00 46.44 111 HIS A O 1
ATOM 887 N N . ALA A 1 112 ? -9.894 -12.241 -23.788 1.00 42.53 112 ALA A N 1
ATOM 888 C CA . ALA A 1 112 ? -11.273 -12.301 -24.234 1.00 42.53 112 ALA A CA 1
ATOM 889 C C . ALA A 1 112 ? -11.985 -13.315 -23.330 1.00 42.53 112 ALA A C 1
ATOM 891 O O . ALA A 1 112 ? -11.688 -14.505 -23.353 1.00 42.53 112 ALA A O 1
ATOM 892 N N . LEU A 1 113 ? -12.855 -12.776 -22.479 1.00 40.25 113 LEU A N 1
ATOM 893 C CA . LEU A 1 113 ? -14.003 -13.417 -21.847 1.00 40.25 113 LEU A CA 1
ATOM 894 C C . LEU A 1 113 ? -14.274 -14.834 -22.367 1.00 40.25 113 LEU A C 1
ATOM 896 O O . LEU A 1 113 ? -14.516 -15.025 -23.561 1.00 40.25 113 LEU A O 1
ATOM 900 N N . GLY A 1 114 ? -14.262 -15.787 -21.434 1.00 43.19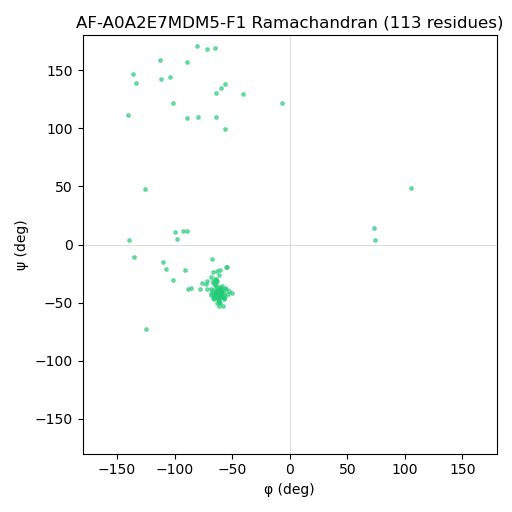 114 GLY A N 1
ATOM 901 C CA . GLY A 1 114 ? -14.553 -17.189 -21.686 1.00 43.19 114 GLY A CA 1
ATOM 902 C C . GLY A 1 114 ? -15.721 -17.393 -22.649 1.00 43.19 114 GLY A C 1
ATOM 903 O O . GLY A 1 114 ? -16.807 -16.830 -22.483 1.00 43.19 114 GLY A O 1
ATOM 904 N N . ARG A 1 115 ? -15.460 -18.229 -23.649 1.00 39.34 115 ARG A N 1
ATOM 905 C CA . ARG A 1 115 ? -16.453 -19.161 -24.169 1.00 39.34 115 ARG A CA 1
ATOM 906 C C . ARG A 1 115 ? -16.175 -20.521 -23.560 1.00 39.34 115 ARG A C 1
ATOM 908 O O . ARG A 1 115 ? -14.975 -20.830 -23.392 1.00 39.34 115 ARG A O 1
#